Protein AF-A0A5C5XTW9-F1 (afdb_monomer_lite)

Radius of gyration: 20.74 Å; chains: 1; bounding box: 41×17×67 Å

Organism: NCBI:txid2528002

Secondary structure (DSSP, 8-state):
-PPPHHHHHHHHHHHHHHHHHHHHHHHHHHHHHHHHHHHTTT-HHHHHHHHHHHHHHHHHHHHHHHHHHHHHHHHHHHHHHHHHHHHHTT--

Structure (mmCIF, N/CA/C/O backbone):
data_AF-A0A5C5XTW9-F1
#
_entry.id   AF-A0A5C5XTW9-F1
#
loop_
_atom_site.group_PDB
_atom_site.id
_atom_site.type_symbol
_atom_site.label_atom_id
_atom_site.label_alt_id
_atom_site.label_comp_id
_atom_site.label_asym_id
_atom_site.label_entity_id
_atom_site.label_seq_id
_atom_site.pdbx_PDB_ins_code
_atom_site.Cartn_x
_atom_site.Cartn_y
_atom_site.Cartn_z
_atom_site.occupancy
_atom_site.B_iso_or_equiv
_atom_site.auth_seq_id
_atom_site.auth_comp_id
_atom_site.auth_asym_id
_atom_site.auth_atom_id
_atom_site.pdbx_PDB_model_num
ATOM 1 N N . MET A 1 1 ? 16.920 3.994 -23.322 1.00 62.03 1 MET A N 1
ATOM 2 C CA . MET A 1 1 ? 17.508 2.946 -22.458 1.00 62.03 1 MET A CA 1
ATOM 3 C C . MET A 1 1 ? 16.374 2.038 -22.035 1.00 62.03 1 MET A C 1
ATOM 5 O O . MET A 1 1 ? 15.427 2.546 -21.450 1.00 62.03 1 MET A O 1
ATOM 9 N N . ASN A 1 2 ? 16.451 0.744 -22.347 1.00 67.12 2 ASN A N 1
ATOM 10 C CA . ASN A 1 2 ? 15.441 -0.215 -21.910 1.00 67.12 2 ASN A CA 1
ATOM 11 C C . ASN A 1 2 ? 15.456 -0.307 -20.376 1.00 67.12 2 ASN A C 1
ATOM 13 O O . ASN A 1 2 ? 16.505 -0.626 -19.809 1.00 67.12 2 ASN A O 1
ATOM 17 N N . PRO A 1 3 ? 14.344 -0.005 -19.688 1.00 67.88 3 PRO A N 1
ATOM 18 C CA . PRO A 1 3 ? 14.300 -0.090 -18.240 1.00 67.88 3 PRO A CA 1
ATOM 19 C C . PRO A 1 3 ? 14.472 -1.551 -17.788 1.00 67.88 3 PRO A C 1
ATOM 21 O O . PRO A 1 3 ? 13.933 -2.470 -18.414 1.00 67.88 3 PRO A O 1
ATOM 24 N N . PRO A 1 4 ? 15.237 -1.800 -16.713 1.00 81.38 4 PRO A N 1
ATOM 25 C CA . PRO A 1 4 ? 15.628 -3.150 -16.346 1.00 81.38 4 PRO A CA 1
ATOM 26 C C . PRO A 1 4 ? 14.426 -3.986 -15.862 1.00 81.38 4 PRO A C 1
ATOM 28 O O . PRO A 1 4 ? 13.512 -3.463 -15.218 1.00 81.38 4 PRO A O 1
ATOM 31 N N . PRO A 1 5 ? 14.416 -5.310 -16.113 1.00 80.50 5 PRO A N 1
ATOM 32 C CA . PRO A 1 5 ? 13.241 -6.163 -15.898 1.00 80.50 5 PRO A CA 1
ATOM 33 C C . PRO A 1 5 ? 12.817 -6.287 -14.426 1.00 80.50 5 PRO A C 1
ATOM 35 O O . PRO A 1 5 ? 11.655 -6.580 -14.139 1.00 80.50 5 PRO A O 1
ATOM 38 N N . TRP A 1 6 ? 13.730 -6.045 -13.481 1.00 86.00 6 TRP A N 1
ATOM 39 C CA . TRP A 1 6 ? 13.424 -6.041 -12.048 1.00 86.00 6 TRP A CA 1
ATOM 40 C C . TRP A 1 6 ? 12.579 -4.831 -11.633 1.00 86.00 6 TRP A C 1
ATOM 42 O O . TRP A 1 6 ? 11.735 -4.956 -10.749 1.00 86.00 6 TRP A O 1
ATOM 52 N N . LEU A 1 7 ? 12.728 -3.687 -12.306 1.00 85.38 7 LEU A N 1
ATOM 53 C CA . LEU A 1 7 ? 12.028 -2.453 -11.952 1.00 85.38 7 LEU A CA 1
ATOM 54 C C . LEU A 1 7 ? 10.516 -2.578 -12.223 1.00 85.38 7 LEU A C 1
ATOM 56 O O . LEU A 1 7 ? 9.709 -2.134 -11.411 1.00 85.38 7 LEU A O 1
ATOM 60 N N . ARG A 1 8 ? 10.107 -3.318 -13.265 1.00 85.56 8 ARG A N 1
ATOM 61 C CA . ARG A 1 8 ? 8.687 -3.648 -13.502 1.00 85.56 8 ARG A CA 1
ATOM 62 C C . ARG A 1 8 ? 8.092 -4.464 -12.353 1.00 85.56 8 ARG A C 1
ATOM 64 O O . ARG A 1 8 ? 6.946 -4.239 -11.970 1.00 85.56 8 ARG A O 1
ATOM 71 N N . ARG A 1 9 ? 8.863 -5.410 -11.801 1.00 88.38 9 ARG A N 1
ATOM 72 C CA . ARG A 1 9 ? 8.430 -6.217 -10.649 1.00 88.38 9 ARG A CA 1
ATOM 73 C C . ARG A 1 9 ? 8.255 -5.341 -9.414 1.00 88.38 9 ARG A C 1
ATOM 75 O O . ARG A 1 9 ? 7.252 -5.486 -8.732 1.00 88.38 9 ARG A O 1
ATOM 82 N N . VAL A 1 10 ? 9.169 -4.400 -9.174 1.00 88.81 10 VAL A N 1
ATOM 83 C CA . VAL A 1 10 ? 9.065 -3.443 -8.060 1.00 88.81 10 VAL A CA 1
ATOM 84 C C . VAL A 1 10 ? 7.809 -2.575 -8.185 1.00 88.81 10 VAL A C 1
ATOM 86 O O . VAL A 1 10 ? 7.075 -2.449 -7.208 1.00 88.81 10 VAL A O 1
ATOM 89 N N . CYS A 1 11 ? 7.496 -2.047 -9.374 1.00 88.94 11 CYS A N 1
ATOM 90 C CA . CYS A 1 11 ? 6.271 -1.266 -9.584 1.00 88.94 11 CYS A CA 1
ATOM 91 C C . CYS A 1 11 ? 4.999 -2.094 -9.344 1.00 88.94 11 CYS A C 1
ATOM 93 O O . CYS A 1 11 ? 4.067 -1.610 -8.706 1.00 88.94 11 CYS A O 1
ATOM 95 N N . LEU A 1 12 ? 4.970 -3.351 -9.805 1.00 89.19 12 LEU A N 1
ATOM 96 C CA . LEU A 1 12 ? 3.851 -4.265 -9.548 1.00 89.19 12 LEU A CA 1
ATOM 97 C C . LEU A 1 12 ? 3.702 -4.587 -8.059 1.00 89.19 12 LEU A C 1
ATOM 99 O O . LEU A 1 12 ? 2.593 -4.540 -7.540 1.00 89.19 12 LEU A O 1
ATOM 103 N N . ILE A 1 13 ? 4.804 -4.886 -7.367 1.00 91.00 13 ILE A N 1
ATOM 104 C CA . ILE A 1 13 ? 4.794 -5.164 -5.926 1.00 91.00 13 ILE A CA 1
ATOM 105 C C . ILE A 1 13 ? 4.290 -3.939 -5.162 1.00 91.00 13 ILE A C 1
ATOM 107 O O . ILE A 1 13 ? 3.414 -4.075 -4.317 1.00 91.00 13 ILE A O 1
ATOM 111 N N . SER A 1 14 ? 4.785 -2.746 -5.493 1.00 89.06 14 SER A N 1
ATOM 112 C CA . SER A 1 14 ? 4.341 -1.494 -4.874 1.00 89.06 14 SER A CA 1
ATOM 113 C C . SER 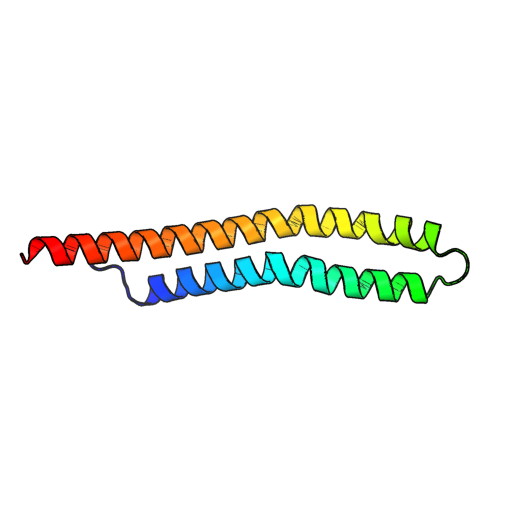A 1 14 ? 2.840 -1.260 -5.074 1.00 89.06 14 SER A C 1
ATOM 115 O O . SER A 1 14 ? 2.135 -0.971 -4.110 1.00 89.06 14 SER A O 1
ATOM 117 N N . LEU A 1 15 ? 2.326 -1.494 -6.286 1.00 88.69 15 LEU A N 1
ATOM 118 C CA . LEU A 1 15 ? 0.897 -1.391 -6.582 1.00 88.69 15 LEU A CA 1
ATOM 119 C C . LEU A 1 15 ? 0.064 -2.393 -5.763 1.00 88.69 15 LEU A C 1
ATOM 121 O O . LEU A 1 15 ? -0.938 -2.013 -5.162 1.00 88.69 15 LEU A O 1
ATOM 125 N N . LEU A 1 16 ? 0.481 -3.662 -5.725 1.00 90.12 16 LEU A N 1
ATOM 126 C CA . LEU A 1 16 ? -0.228 -4.724 -5.004 1.00 90.12 16 LEU A CA 1
ATOM 127 C C . LEU A 1 16 ? -0.220 -4.494 -3.491 1.00 90.12 16 LEU A C 1
ATOM 129 O O . LEU A 1 16 ? -1.255 -4.652 -2.852 1.00 90.12 16 LEU A O 1
ATOM 133 N N . VAL A 1 17 ? 0.918 -4.089 -2.924 1.00 89.19 17 VAL A N 1
ATOM 134 C CA . VAL A 1 17 ? 1.034 -3.768 -1.494 1.00 89.19 17 VAL A CA 1
ATOM 135 C C . VAL A 1 17 ? 0.207 -2.529 -1.155 1.00 89.19 17 VAL A C 1
ATOM 137 O O . VAL A 1 17 ? -0.509 -2.538 -0.158 1.00 89.19 17 VAL A O 1
ATOM 140 N N . GLY A 1 18 ? 0.235 -1.494 -1.998 1.00 86.69 18 GLY A N 1
ATOM 141 C CA . GLY A 1 18 ? -0.597 -0.307 -1.818 1.00 86.69 18 GLY A CA 1
ATOM 142 C C . GLY A 1 18 ? -2.090 -0.636 -1.831 1.00 86.69 18 GLY A C 1
ATOM 143 O O . GLY A 1 18 ? -2.813 -0.242 -0.918 1.00 86.69 18 GLY A O 1
ATOM 144 N N . LEU A 1 19 ? -2.545 -1.423 -2.812 1.00 87.00 19 LEU A N 1
ATOM 145 C CA . LEU A 1 19 ? -3.934 -1.891 -2.892 1.00 87.00 19 LEU A CA 1
ATOM 146 C C . LEU A 1 19 ? -4.310 -2.750 -1.683 1.00 87.00 19 LEU A C 1
ATOM 148 O O . LEU A 1 19 ? -5.381 -2.562 -1.111 1.00 87.00 19 LEU A O 1
ATOM 152 N N . ALA A 1 20 ? -3.424 -3.655 -1.264 1.00 86.06 20 ALA A N 1
ATOM 153 C CA . ALA A 1 20 ? -3.633 -4.462 -0.072 1.00 86.06 20 ALA A CA 1
ATOM 154 C C . ALA A 1 20 ? -3.804 -3.575 1.166 1.00 86.06 20 ALA A C 1
ATOM 156 O O . ALA A 1 20 ? -4.755 -3.769 1.906 1.00 86.06 20 ALA A O 1
ATOM 157 N N . LEU A 1 21 ? -2.966 -2.557 1.368 1.00 82.75 21 LEU A N 1
ATOM 158 C CA . LEU A 1 21 ? -3.100 -1.643 2.507 1.00 82.75 21 LEU A CA 1
ATOM 159 C C . LEU A 1 21 ? -4.411 -0.845 2.473 1.00 82.75 21 LEU A C 1
ATOM 161 O O . LEU A 1 21 ? -5.064 -0.710 3.506 1.00 82.75 21 LEU A O 1
ATOM 165 N N . VAL A 1 22 ? -4.826 -0.369 1.297 1.00 83.19 22 VAL A N 1
ATOM 166 C CA . VAL A 1 22 ? -6.076 0.394 1.134 1.00 83.19 22 VAL A CA 1
ATOM 167 C C . VAL A 1 22 ? -7.317 -0.481 1.345 1.00 83.19 22 VAL A C 1
ATOM 169 O O . VAL A 1 22 ? -8.312 0.007 1.870 1.00 83.19 22 VAL A O 1
ATOM 172 N N . VAL A 1 23 ? -7.276 -1.761 0.961 1.00 81.69 23 VAL A N 1
ATOM 173 C CA . VAL A 1 23 ? -8.440 -2.667 1.021 1.00 81.69 23 VAL A CA 1
ATOM 174 C C . VAL A 1 23 ? -8.471 -3.501 2.306 1.00 81.69 23 VAL A C 1
ATOM 176 O O . VAL A 1 23 ? -9.501 -3.559 2.973 1.00 81.69 23 VAL A O 1
ATOM 179 N N . LEU A 1 24 ? -7.359 -4.138 2.686 1.00 78.00 24 LEU A N 1
ATOM 180 C CA . LEU A 1 24 ? -7.272 -4.945 3.911 1.00 78.00 24 LEU A CA 1
ATOM 181 C C . LEU A 1 24 ? -7.225 -4.088 5.173 1.00 78.00 24 LEU A C 1
ATOM 183 O O . LEU A 1 24 ? -7.690 -4.559 6.207 1.00 78.00 24 LEU A O 1
ATOM 187 N N . GLY A 1 25 ? -6.715 -2.853 5.103 1.00 73.12 25 GLY A N 1
ATOM 188 C CA . GLY A 1 25 ? -6.709 -1.920 6.234 1.00 73.12 25 GLY A CA 1
ATOM 189 C C . GLY A 1 25 ? -8.107 -1.748 6.843 1.00 73.12 25 GLY A C 1
ATOM 190 O O . GLY A 1 25 ? -8.301 -2.130 7.994 1.00 73.12 25 GLY A O 1
ATOM 191 N N . PRO A 1 26 ? -9.111 -1.285 6.075 1.00 72.56 26 PRO A N 1
ATOM 192 C CA . PRO A 1 26 ? -10.496 -1.191 6.536 1.00 72.56 26 PRO A CA 1
ATOM 193 C C . PRO A 1 26 ? -11.100 -2.527 6.996 1.00 72.56 26 PRO A C 1
ATOM 195 O O . PRO A 1 26 ? -11.826 -2.556 7.986 1.00 72.56 26 PRO A O 1
ATOM 198 N N . VAL A 1 27 ? -10.807 -3.633 6.298 1.00 75.62 27 VAL A N 1
ATOM 199 C CA . VAL A 1 27 ? -11.407 -4.956 6.572 1.00 75.62 27 VAL A CA 1
ATOM 200 C C . VAL A 1 27 ? -10.917 -5.546 7.891 1.00 75.62 27 VAL A C 1
ATOM 202 O O . VAL A 1 27 ? -11.730 -5.928 8.733 1.00 75.62 27 VAL A O 1
ATOM 205 N N . LEU A 1 28 ? -9.597 -5.598 8.098 1.00 70.88 28 LEU A N 1
ATOM 206 C CA . LEU A 1 28 ? -9.009 -6.063 9.358 1.00 70.88 28 LEU A CA 1
ATOM 207 C C . LEU A 1 28 ? -9.493 -5.203 10.515 1.00 70.88 28 LEU A C 1
ATOM 209 O O . LEU A 1 28 ? -9.827 -5.698 11.589 1.00 70.88 28 LEU A O 1
ATOM 213 N N . ALA A 1 29 ? -9.573 -3.906 10.266 1.00 66.44 29 ALA A N 1
ATOM 214 C CA . ALA A 1 29 ? -9.943 -2.968 11.284 1.00 66.44 29 ALA A CA 1
ATOM 215 C C . ALA A 1 29 ? -11.448 -3.113 11.640 1.00 66.44 29 ALA A C 1
ATOM 217 O O . ALA A 1 29 ? -11.795 -3.037 12.816 1.00 66.44 29 ALA A O 1
ATOM 218 N N . TYR A 1 30 ? -12.353 -3.375 10.687 1.00 68.62 30 TYR A N 1
ATOM 219 C CA . TYR A 1 30 ? -13.768 -3.684 10.979 1.00 68.62 30 TYR A CA 1
ATOM 220 C C . TYR A 1 30 ? -13.931 -4.999 11.765 1.00 68.62 30 TYR A C 1
ATOM 222 O O . TYR A 1 30 ? -14.730 -5.080 12.703 1.00 68.62 30 TYR A O 1
ATOM 230 N N . GLY A 1 31 ? -13.136 -6.021 11.429 1.00 71.75 31 GLY A N 1
ATOM 231 C CA . GLY A 1 31 ? -13.125 -7.302 12.145 1.00 71.75 31 GLY A CA 1
ATOM 232 C C . GLY A 1 31 ? -12.706 -7.173 13.615 1.00 71.75 31 GLY A C 1
ATOM 233 O O . GLY A 1 31 ? -13.309 -7.791 14.485 1.00 71.75 31 GLY A O 1
ATOM 234 N N . VAL A 1 32 ? -11.718 -6.325 13.917 1.00 70.62 32 VAL A N 1
ATOM 235 C CA . VAL A 1 32 ? -11.279 -6.081 15.305 1.00 70.62 32 VAL A CA 1
ATOM 236 C C . VAL A 1 32 ? -12.317 -5.280 16.098 1.00 70.62 32 VAL A C 1
ATOM 238 O O . VAL A 1 32 ? -12.580 -5.610 17.253 1.00 70.62 32 VAL A O 1
ATOM 241 N N . VAL A 1 33 ? -12.935 -4.261 15.488 1.00 68.88 33 VAL A N 1
ATOM 242 C CA . VAL A 1 33 ? -13.966 -3.437 16.149 1.00 68.88 33 VAL A CA 1
ATOM 243 C C . VAL A 1 33 ? -15.200 -4.268 16.488 1.00 68.88 33 VAL A C 1
ATOM 245 O O . VAL A 1 33 ? -15.662 -4.224 17.623 1.00 68.88 33 VAL A O 1
ATOM 248 N N . SER A 1 34 ? -15.705 -5.065 15.543 1.00 69.06 34 SER A N 1
ATOM 249 C CA . SER A 1 34 ? -16.846 -5.959 15.800 1.00 69.06 34 SER A CA 1
ATOM 250 C C . SER A 1 34 ? -16.554 -6.953 16.929 1.00 69.06 34 SER A C 1
ATOM 252 O O . SER A 1 34 ? -17.383 -7.124 17.818 1.00 69.06 34 SER A O 1
ATOM 254 N N . TRP A 1 35 ? -15.341 -7.514 16.970 1.00 71.44 35 TRP A N 1
ATOM 255 C CA . TRP A 1 35 ? -14.913 -8.403 18.053 1.00 71.44 35 TRP A CA 1
ATOM 256 C C . TRP A 1 35 ? -14.820 -7.709 19.424 1.00 71.44 35 TRP A C 1
ATOM 258 O O . TRP A 1 35 ? -15.195 -8.298 20.438 1.00 71.44 35 TRP A O 1
ATOM 268 N N . GLN A 1 36 ? -14.340 -6.460 19.483 1.00 69.75 36 GLN A N 1
ATOM 269 C CA . GLN A 1 36 ? -14.275 -5.690 20.734 1.00 69.75 36 GLN A CA 1
ATOM 270 C C . GLN A 1 36 ? -15.658 -5.273 21.245 1.00 69.75 36 GLN A C 1
ATOM 272 O O . GLN A 1 36 ? -15.896 -5.294 22.453 1.00 69.75 36 GLN A O 1
ATOM 277 N N . VAL A 1 37 ? -16.568 -4.917 20.337 1.00 67.69 37 VAL A N 1
ATOM 278 C CA . VAL A 1 37 ? -17.947 -4.533 20.669 1.00 67.69 37 VAL A CA 1
ATOM 279 C C . VAL A 1 37 ? -18.716 -5.725 21.242 1.00 67.69 37 VAL A C 1
ATOM 281 O O . VAL A 1 37 ? -19.385 -5.568 22.263 1.00 67.69 37 VAL A O 1
ATOM 284 N N . ASP A 1 38 ? -18.548 -6.921 20.670 1.00 68.38 38 ASP A N 1
ATOM 285 C CA . ASP A 1 38 ? -19.176 -8.151 21.175 1.00 68.38 38 ASP A CA 1
ATOM 286 C C . ASP A 1 38 ? -18.718 -8.519 22.598 1.00 68.38 38 ASP A C 1
ATOM 288 O O . ASP A 1 38 ? -19.496 -9.068 23.380 1.00 68.38 38 ASP A O 1
ATOM 292 N N . GLN A 1 39 ? -17.480 -8.188 22.986 1.00 67.56 39 GLN A N 1
ATOM 293 C CA . GLN A 1 39 ? -16.994 -8.441 24.350 1.00 67.56 39 GLN A CA 1
ATOM 294 C C . GLN A 1 39 ? -17.503 -7.443 25.394 1.00 67.56 39 GLN A C 1
ATOM 296 O O . GLN A 1 39 ? -17.515 -7.761 26.583 1.00 67.56 39 GLN A O 1
ATOM 301 N N . GLN A 1 40 ? -17.924 -6.246 24.985 1.00 64.81 40 GLN A N 1
ATOM 302 C CA . GLN A 1 40 ? -18.355 -5.171 25.887 1.00 64.81 40 GLN A CA 1
ATOM 303 C C . GLN A 1 40 ? -19.886 -5.043 25.982 1.00 64.81 40 GLN A C 1
ATOM 305 O O . GLN A 1 40 ? -20.397 -3.951 26.228 1.00 64.81 40 GLN A O 1
ATOM 310 N N . ALA A 1 41 ? -20.614 -6.158 25.831 1.00 56.41 41 ALA A N 1
ATOM 311 C CA . ALA A 1 41 ? -22.071 -6.300 25.665 1.00 56.41 41 ALA A CA 1
ATOM 312 C C . ALA A 1 41 ? -23.015 -5.672 26.734 1.00 56.41 41 ALA A C 1
ATOM 314 O O . ALA A 1 41 ? -24.196 -6.008 26.779 1.00 56.41 41 ALA A O 1
ATOM 315 N N . GLY A 1 42 ? -22.545 -4.763 27.592 1.00 61.84 42 GLY A N 1
ATOM 316 C CA . GLY A 1 42 ? -23.371 -3.979 28.515 1.00 61.84 42 GLY A CA 1
ATOM 317 C C . GLY A 1 42 ? -23.932 -2.674 27.931 1.00 61.84 42 GLY A C 1
ATOM 318 O O . GLY A 1 42 ? -25.022 -2.273 28.327 1.00 61.84 42 GLY A O 1
ATOM 319 N N . ASP A 1 43 ? -23.225 -2.011 27.005 1.00 69.75 43 ASP A N 1
ATOM 320 C CA . ASP A 1 43 ? -23.686 -0.755 26.380 1.00 69.75 43 ASP A CA 1
ATOM 321 C C . ASP A 1 43 ? -23.034 -0.567 24.985 1.00 69.75 43 ASP A C 1
ATOM 323 O O . ASP A 1 43 ? -21.984 0.075 24.851 1.00 69.75 43 ASP A O 1
ATOM 327 N N . PRO A 1 44 ? -23.602 -1.178 23.925 1.00 65.31 44 PRO A N 1
ATOM 328 C CA . PRO A 1 44 ? -22.944 -1.330 22.623 1.00 65.31 44 PRO A CA 1
ATOM 329 C C . PRO A 1 44 ? -22.642 0.006 21.934 1.00 65.31 44 PRO A C 1
ATOM 331 O O . PRO A 1 44 ? -21.687 0.094 21.169 1.00 65.31 44 PRO A O 1
ATOM 334 N N . ALA A 1 45 ? -23.406 1.062 22.229 1.00 68.62 45 ALA A N 1
ATOM 335 C CA . ALA A 1 45 ? -23.191 2.386 21.648 1.00 68.62 45 ALA A CA 1
ATOM 336 C C . ALA A 1 45 ? -21.891 3.040 22.151 1.00 68.62 45 ALA A C 1
ATOM 338 O O . ALA A 1 45 ? -21.110 3.557 21.353 1.00 68.62 45 ALA A O 1
ATOM 339 N N . LYS A 1 46 ? -21.612 2.957 23.459 1.00 67.12 46 LYS A N 1
ATOM 340 C CA . LYS A 1 46 ? -20.378 3.506 24.049 1.00 67.12 46 LYS A CA 1
ATOM 341 C C . LYS A 1 46 ? -19.149 2.660 23.727 1.00 67.12 46 LYS A C 1
ATOM 343 O O . LYS A 1 46 ? -18.072 3.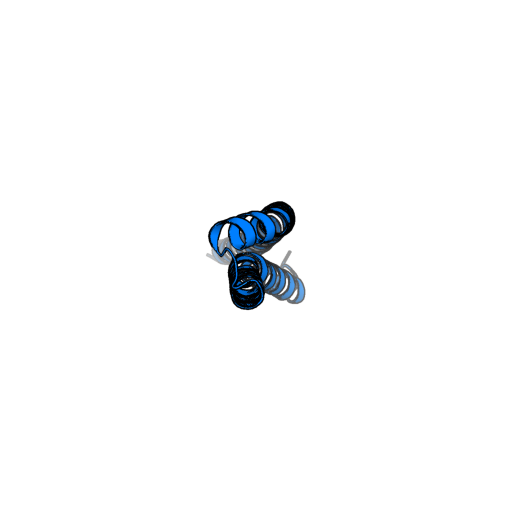211 23.513 1.00 67.12 46 LYS A O 1
ATOM 348 N N . ALA A 1 47 ? -19.313 1.338 23.659 1.00 65.69 47 ALA A N 1
ATOM 349 C CA . ALA A 1 47 ? -18.255 0.428 23.221 1.00 65.69 47 ALA A CA 1
ATOM 350 C C . ALA A 1 47 ? -17.842 0.704 21.765 1.00 65.69 47 ALA A C 1
ATOM 352 O O . ALA A 1 47 ? -16.656 0.699 21.438 1.00 65.69 47 ALA A O 1
ATOM 353 N N . PHE A 1 48 ? -18.814 1.014 20.901 1.00 66.94 48 PHE A N 1
ATOM 354 C CA . PHE A 1 48 ? -18.568 1.356 19.503 1.00 66.94 48 PHE A CA 1
ATOM 355 C C . PHE A 1 48 ? -17.830 2.694 19.348 1.00 66.94 48 PHE A C 1
ATOM 357 O O . PHE A 1 48 ? -16.853 2.762 18.603 1.00 66.94 48 PHE A O 1
ATOM 364 N N . GLU A 1 49 ? -18.225 3.737 20.090 1.00 69.62 49 GLU A N 1
ATOM 365 C CA . GLU A 1 49 ? -17.510 5.025 20.086 1.00 69.62 49 GLU A CA 1
ATOM 366 C C . GLU A 1 49 ? -16.062 4.887 20.581 1.00 69.62 49 GLU A C 1
ATOM 368 O O . GLU A 1 49 ? -15.141 5.406 19.947 1.00 69.62 49 GLU A O 1
ATOM 373 N N . ALA A 1 50 ? -15.832 4.127 21.657 1.00 67.38 50 ALA A N 1
ATOM 374 C CA . ALA A 1 50 ? -14.487 3.894 22.183 1.00 67.38 50 ALA A CA 1
ATOM 375 C C . ALA A 1 50 ? -13.608 3.049 21.239 1.00 67.38 50 ALA A C 1
ATOM 377 O O . ALA A 1 50 ? -12.399 3.274 21.156 1.00 67.38 50 ALA A O 1
ATOM 378 N N . ALA A 1 51 ? -14.200 2.098 20.508 1.00 66.88 51 ALA A N 1
ATOM 379 C CA . ALA A 1 51 ? -13.486 1.251 19.551 1.00 66.88 51 ALA A CA 1
ATOM 380 C C . ALA A 1 51 ? -13.164 1.972 18.225 1.00 66.88 51 ALA A C 1
ATOM 382 O O . ALA A 1 51 ? -12.187 1.629 17.555 1.00 66.88 51 ALA A O 1
ATOM 383 N N . ILE A 1 52 ? -13.944 2.993 17.846 1.00 69.50 52 ILE A N 1
ATOM 384 C CA . ILE A 1 52 ? -13.755 3.755 16.600 1.00 69.50 52 ILE A CA 1
ATOM 385 C C . ILE A 1 52 ? -12.589 4.745 16.663 1.00 69.50 52 ILE A C 1
ATOM 387 O O . ILE A 1 52 ? -11.910 4.953 15.657 1.00 69.50 52 ILE A O 1
ATOM 391 N N . GLU A 1 53 ? -12.332 5.377 17.804 1.00 71.00 53 GLU A N 1
ATOM 392 C CA . GLU A 1 53 ? -11.317 6.436 17.894 1.00 71.00 53 GLU A CA 1
ATOM 393 C C . GLU A 1 53 ? -9.887 5.967 17.520 1.00 71.00 53 GLU A C 1
ATOM 395 O O . GLU A 1 53 ? -9.266 6.579 16.640 1.00 71.00 53 GLU A O 1
ATOM 400 N N . PRO A 1 54 ? -9.353 4.849 18.065 1.00 67.25 54 PRO A N 1
ATOM 401 C CA . PRO A 1 54 ? -8.049 4.324 17.641 1.00 67.25 54 PRO A CA 1
ATOM 402 C C . PRO A 1 54 ? -8.058 3.822 16.187 1.00 67.25 54 PRO A C 1
ATOM 404 O O . PRO A 1 54 ? -7.036 3.865 15.496 1.00 67.25 54 PRO A O 1
ATOM 407 N N . TRP A 1 55 ? -9.218 3.397 15.686 1.00 68.94 55 TRP A N 1
ATOM 408 C CA . TRP A 1 55 ? -9.406 2.930 14.313 1.00 68.94 55 TRP A CA 1
ATOM 409 C C . TRP A 1 55 ? -9.294 4.063 13.294 1.00 68.94 55 TRP A C 1
ATOM 411 O O . TRP A 1 55 ? -8.598 3.948 12.281 1.00 68.94 55 TRP A O 1
ATOM 421 N N . ARG A 1 56 ? -9.931 5.197 13.598 1.00 71.62 56 ARG A N 1
ATOM 422 C CA . ARG A 1 56 ? -9.871 6.410 12.785 1.00 71.62 56 ARG A CA 1
ATOM 423 C C . ARG A 1 56 ? -8.433 6.900 12.665 1.00 71.62 56 ARG A C 1
ATOM 425 O O . ARG A 1 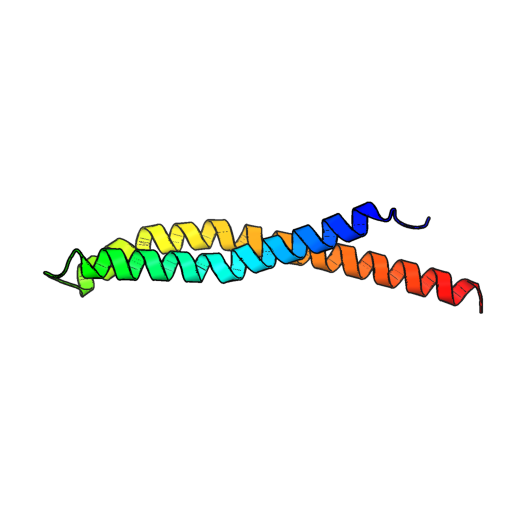56 ? -8.006 7.263 11.572 1.00 71.62 56 ARG A O 1
ATOM 432 N N . GLN A 1 57 ? -7.666 6.832 13.752 1.00 69.75 57 GLN A N 1
ATOM 433 C CA . GLN A 1 57 ? -6.236 7.132 13.718 1.00 69.75 57 GLN A CA 1
ATOM 434 C C . GLN A 1 57 ? -5.475 6.134 12.832 1.00 69.75 57 GLN A C 1
ATOM 436 O O . GLN A 1 57 ? -4.761 6.560 11.927 1.00 69.75 57 GLN A O 1
ATOM 441 N N . GLY A 1 58 ? -5.670 4.824 13.008 1.00 69.62 58 GLY A N 1
ATOM 442 C CA . GLY A 1 58 ? -5.001 3.798 12.196 1.00 69.62 58 GLY A CA 1
ATOM 443 C C . GLY A 1 58 ? -5.227 3.953 10.686 1.00 69.62 58 GLY A C 1
ATOM 444 O O . GLY A 1 58 ? -4.283 3.848 9.896 1.00 69.62 58 GLY A O 1
ATOM 445 N N . LEU A 1 59 ? -6.450 4.279 10.266 1.00 73.06 59 LEU A N 1
ATOM 446 C CA . LEU A 1 59 ? -6.759 4.542 8.857 1.00 73.06 59 LEU A CA 1
ATOM 447 C C . LEU A 1 59 ? -6.213 5.863 8.344 1.00 73.06 59 LEU A C 1
ATOM 449 O O . LEU A 1 59 ? -5.735 5.906 7.210 1.00 73.06 59 LEU A O 1
ATOM 453 N N . LEU A 1 60 ? -6.222 6.917 9.159 1.00 77.88 60 LEU A N 1
ATOM 454 C CA . LEU A 1 60 ? -5.596 8.184 8.787 1.00 77.88 60 LEU A CA 1
ATOM 455 C C . LEU A 1 60 ? -4.093 8.023 8.526 1.00 77.88 60 LEU A C 1
ATOM 457 O O . LEU A 1 60 ? -3.564 8.703 7.652 1.00 77.88 60 LEU A O 1
ATOM 461 N N . TRP A 1 61 ? -3.417 7.103 9.217 1.00 72.44 61 TRP A N 1
ATOM 462 C CA . TRP A 1 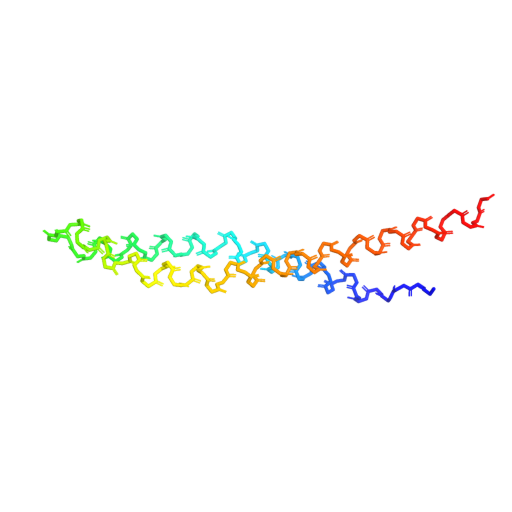61 ? -1.991 6.833 9.006 1.00 72.44 61 TRP A CA 1
ATOM 463 C C . TRP A 1 61 ? -1.708 5.886 7.835 1.00 72.44 61 TRP A C 1
ATOM 465 O O . TRP A 1 61 ? -0.775 6.113 7.067 1.00 72.44 61 TRP A O 1
ATOM 475 N N . THR A 1 62 ? -2.500 4.826 7.671 1.00 76.62 62 THR A N 1
ATOM 476 C CA . THR A 1 62 ? -2.219 3.770 6.679 1.00 76.62 62 THR A CA 1
ATOM 477 C C . THR A 1 62 ? -2.758 4.080 5.283 1.00 76.62 62 THR A C 1
ATOM 479 O O . THR A 1 62 ? -2.131 3.704 4.291 1.00 76.62 62 THR A O 1
ATOM 482 N N . THR A 1 63 ? -3.864 4.823 5.176 1.00 79.50 63 THR A N 1
ATOM 483 C CA . THR A 1 63 ? -4.485 5.161 3.882 1.00 79.50 63 THR A CA 1
ATOM 484 C C . THR A 1 63 ? -3.589 6.037 3.002 1.00 79.50 63 THR A C 1
ATOM 486 O O . THR A 1 63 ? -3.424 5.697 1.830 1.00 79.50 63 THR A O 1
ATOM 489 N N . PRO A 1 64 ? -2.952 7.117 3.504 1.00 84.25 64 PRO A N 1
ATOM 490 C CA . PRO A 1 64 ? -2.052 7.929 2.685 1.00 84.25 64 PRO A CA 1
ATOM 491 C C . PRO A 1 64 ? -0.848 7.128 2.182 1.00 84.25 64 PRO A C 1
ATOM 493 O O . PRO A 1 64 ? -0.437 7.294 1.036 1.00 84.25 64 PRO A O 1
ATOM 496 N N . ILE A 1 65 ? -0.319 6.222 3.011 1.00 85.12 65 ILE A N 1
ATOM 497 C CA . ILE A 1 65 ? 0.799 5.340 2.651 1.00 85.12 65 ILE A CA 1
ATOM 498 C C . ILE A 1 65 ? 0.372 4.369 1.547 1.00 85.12 65 ILE A C 1
ATOM 500 O O . ILE A 1 65 ? 1.050 4.261 0.524 1.00 85.12 65 ILE A O 1
ATOM 504 N N . GLY A 1 66 ? -0.773 3.703 1.718 1.00 83.38 66 GLY A N 1
ATOM 505 C CA . GLY A 1 66 ? -1.330 2.802 0.712 1.00 83.38 66 GLY A CA 1
ATOM 506 C C . GLY A 1 66 ? -1.588 3.517 -0.617 1.00 83.38 66 GLY A C 1
ATOM 507 O O . GLY A 1 66 ? -1.147 3.048 -1.665 1.00 83.38 66 GLY A O 1
ATOM 508 N N . MET A 1 67 ? -2.200 4.703 -0.575 1.00 86.00 67 MET A N 1
ATOM 509 C CA . MET A 1 67 ? -2.445 5.532 -1.761 1.00 86.00 67 MET A CA 1
ATOM 510 C C . MET A 1 67 ? -1.149 5.972 -2.450 1.00 86.00 67 MET A C 1
ATOM 512 O O . MET A 1 67 ? -1.057 5.902 -3.676 1.00 86.00 67 MET A O 1
ATOM 516 N N . ALA A 1 68 ? -0.126 6.372 -1.689 1.00 87.62 68 ALA A N 1
ATOM 517 C CA . ALA A 1 68 ? 1.178 6.736 -2.240 1.00 87.62 68 ALA A CA 1
ATOM 518 C C . ALA A 1 68 ? 1.847 5.552 -2.956 1.00 87.62 68 ALA A C 1
ATOM 520 O O . ALA A 1 68 ? 2.402 5.727 -4.041 1.00 87.62 68 ALA A O 1
ATOM 521 N N . MET A 1 69 ? 1.747 4.344 -2.397 1.00 88.12 69 MET A N 1
ATOM 522 C CA . MET A 1 69 ? 2.262 3.122 -3.023 1.00 88.12 69 MET A CA 1
ATOM 523 C C . MET A 1 69 ? 1.507 2.758 -4.308 1.00 88.12 69 MET A C 1
ATOM 525 O O . MET A 1 69 ? 2.136 2.454 -5.322 1.00 88.12 69 MET A O 1
ATOM 529 N N . VAL A 1 70 ? 0.171 2.858 -4.312 1.00 89.12 70 VAL A N 1
ATOM 530 C CA . VAL A 1 70 ? -0.632 2.666 -5.534 1.00 89.12 70 VAL A CA 1
ATOM 531 C C . VAL A 1 70 ? -0.230 3.677 -6.606 1.00 89.12 70 VAL A C 1
ATOM 533 O O . VAL A 1 70 ? -0.027 3.307 -7.763 1.00 89.12 70 VAL A O 1
ATOM 536 N N . PHE A 1 71 ? -0.058 4.942 -6.226 1.00 90.06 71 PHE A N 1
ATOM 537 C CA . PHE A 1 71 ? 0.321 6.006 -7.149 1.00 90.06 71 PHE A CA 1
ATOM 538 C C . PHE A 1 71 ? 1.730 5.804 -7.728 1.00 90.06 71 PHE A C 1
ATOM 540 O O . PHE A 1 71 ? 1.911 5.890 -8.943 1.00 90.06 71 PHE A O 1
ATOM 547 N N . GLN A 1 72 ? 2.719 5.464 -6.893 1.00 89.19 72 GLN A N 1
ATOM 548 C CA . GLN A 1 72 ? 4.087 5.167 -7.336 1.00 89.19 72 GLN A CA 1
ATOM 549 C C . GLN A 1 72 ? 4.145 3.942 -8.257 1.00 89.19 72 GLN A C 1
ATOM 551 O O . GLN A 1 72 ? 4.778 3.997 -9.316 1.00 89.19 72 GLN A O 1
ATOM 556 N N . GLY A 1 73 ? 3.462 2.853 -7.892 1.00 87.06 73 GLY A N 1
ATOM 557 C CA . GLY A 1 73 ? 3.364 1.656 -8.726 1.00 87.06 73 GLY A CA 1
ATOM 558 C C . GLY A 1 73 ? 2.696 1.944 -10.073 1.00 87.06 73 GLY A C 1
ATOM 559 O O . GLY A 1 73 ? 3.212 1.538 -11.117 1.00 87.06 73 GLY A O 1
ATOM 560 N N . GLY A 1 74 ? 1.597 2.704 -10.063 1.00 89.12 74 GLY A N 1
ATOM 561 C CA . GLY A 1 74 ? 0.857 3.106 -11.260 1.00 89.12 74 GLY A CA 1
ATOM 562 C C . GLY A 1 74 ? 1.676 3.987 -12.205 1.00 89.12 74 GLY A C 1
ATOM 563 O O . GLY A 1 74 ? 1.789 3.667 -13.389 1.00 89.12 74 GLY A O 1
ATOM 564 N N . LEU A 1 75 ? 2.310 5.046 -11.690 1.00 91.38 75 LEU A N 1
ATOM 565 C CA . LEU A 1 75 ? 3.190 5.913 -12.483 1.00 91.38 75 LEU A CA 1
ATOM 566 C C . LEU A 1 75 ? 4.387 5.154 -13.059 1.00 91.38 75 LEU A C 1
ATOM 568 O O . LEU A 1 75 ? 4.736 5.349 -14.223 1.00 91.38 75 LEU A O 1
ATOM 572 N N . GLY A 1 76 ? 4.996 4.266 -12.270 1.00 87.44 76 GLY A N 1
ATOM 573 C CA . GLY A 1 76 ? 6.098 3.433 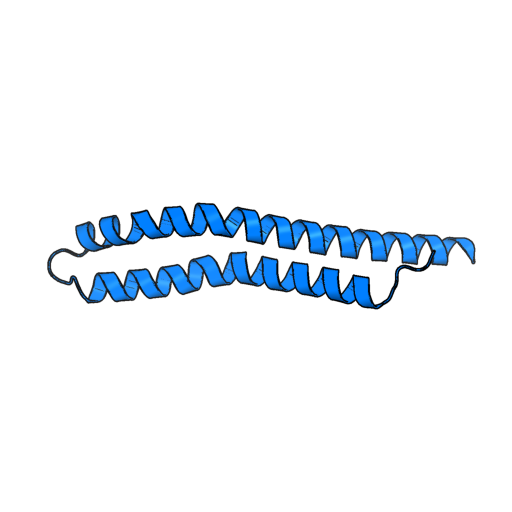-12.738 1.00 87.44 76 GLY A CA 1
ATOM 574 C C . GLY A 1 76 ? 5.682 2.553 -13.917 1.00 87.44 76 GLY A C 1
ATOM 575 O O . GLY A 1 76 ? 6.353 2.539 -14.948 1.00 87.44 76 GLY A O 1
ATOM 576 N N . LEU A 1 77 ? 4.534 1.875 -13.816 1.00 88.12 77 LEU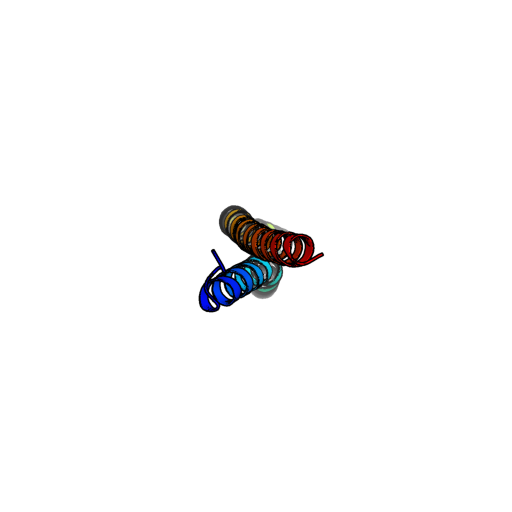 A N 1
ATOM 577 C CA . LEU A 1 77 ? 3.992 1.058 -14.908 1.00 88.12 77 LEU A CA 1
ATOM 578 C C . LEU A 1 77 ? 3.610 1.888 -16.139 1.00 88.12 77 LEU A C 1
ATOM 580 O O . LEU A 1 77 ? 3.861 1.447 -17.262 1.00 88.12 77 LEU A O 1
ATOM 584 N N . LEU A 1 78 ? 3.060 3.088 -15.945 1.00 88.69 78 LEU A N 1
ATOM 585 C CA . LEU A 1 78 ? 2.756 4.015 -17.034 1.00 88.69 78 LEU A CA 1
ATOM 586 C C . LEU A 1 78 ? 4.034 4.428 -17.779 1.00 88.69 78 LEU A C 1
ATOM 588 O O . LEU A 1 78 ? 4.069 4.394 -19.006 1.00 88.69 78 LEU A O 1
ATOM 592 N N . PHE A 1 79 ? 5.109 4.741 -17.054 1.00 87.38 79 PHE A N 1
ATOM 593 C CA . PHE A 1 79 ? 6.406 5.071 -17.645 1.00 87.38 79 PHE A CA 1
ATOM 594 C C . PHE A 1 79 ? 6.982 3.907 -18.471 1.00 87.38 79 PHE A C 1
ATOM 596 O O . PHE A 1 79 ? 7.450 4.105 -19.596 1.00 87.38 79 PHE A O 1
ATOM 603 N N . PHE A 1 80 ? 6.892 2.674 -17.962 1.00 85.56 80 PHE A N 1
ATOM 604 C CA . PHE A 1 80 ? 7.249 1.470 -18.726 1.00 85.56 80 PHE A CA 1
ATOM 605 C C . PHE A 1 80 ? 6.422 1.312 -20.006 1.00 85.56 80 PHE A C 1
ATOM 607 O O . PHE A 1 80 ? 6.944 0.888 -21.036 1.00 85.56 80 PHE A O 1
ATOM 614 N N . TRP A 1 81 ? 5.129 1.626 -19.946 1.00 85.88 81 TRP A N 1
ATOM 615 C CA . TRP A 1 81 ? 4.257 1.550 -21.111 1.00 85.88 81 TRP A CA 1
ATOM 616 C C . TRP A 1 81 ? 4.640 2.598 -22.163 1.00 85.88 81 TRP A C 1
ATOM 618 O O . TRP A 1 81 ? 4.851 2.240 -23.320 1.00 85.88 81 TRP A O 1
ATOM 628 N N . VAL A 1 82 ? 4.825 3.858 -21.753 1.00 86.62 82 VAL A N 1
ATOM 629 C CA . VAL A 1 82 ? 5.228 4.956 -22.649 1.00 86.62 82 VAL A CA 1
ATOM 630 C C . VAL A 1 82 ? 6.567 4.661 -23.322 1.00 86.62 82 VAL A C 1
ATOM 632 O O . VAL A 1 82 ? 6.686 4.808 -24.534 1.00 86.62 82 VAL A O 1
ATOM 635 N N . THR A 1 83 ? 7.566 4.207 -22.562 1.00 82.94 83 THR A N 1
ATOM 636 C CA . THR A 1 83 ? 8.892 3.875 -23.114 1.00 82.94 83 THR A CA 1
ATOM 637 C C . THR A 1 83 ? 8.821 2.742 -24.135 1.00 82.94 83 THR A C 1
ATOM 639 O O . THR A 1 83 ? 9.403 2.860 -25.209 1.00 82.94 83 THR A O 1
ATOM 642 N N . ARG A 1 84 ? 8.031 1.694 -23.866 1.00 81.62 84 ARG A N 1
ATOM 643 C CA . ARG A 1 84 ? 7.800 0.610 -24.831 1.00 81.62 84 ARG A CA 1
ATOM 644 C C . ARG A 1 84 ? 7.140 1.108 -26.121 1.00 81.62 84 ARG A C 1
ATOM 646 O O . ARG A 1 84 ? 7.536 0.684 -27.201 1.00 81.62 84 ARG A O 1
ATOM 653 N N . VAL A 1 85 ? 6.116 1.956 -26.014 1.00 80.62 85 VAL A N 1
ATOM 654 C CA . VAL A 1 85 ? 5.413 2.515 -27.183 1.00 80.62 85 VAL A CA 1
ATOM 655 C C . VAL A 1 85 ? 6.340 3.419 -27.997 1.00 80.62 85 VAL A C 1
ATOM 657 O O . VAL A 1 85 ? 6.350 3.327 -29.219 1.00 80.62 85 VAL A O 1
ATOM 660 N N . ALA A 1 86 ? 7.149 4.244 -27.329 1.00 79.44 86 ALA A N 1
ATOM 661 C CA . ALA A 1 86 ? 8.098 5.143 -27.980 1.00 79.44 86 ALA A CA 1
ATOM 662 C C . ALA A 1 86 ? 9.224 4.403 -28.723 1.00 79.44 86 ALA A C 1
ATOM 664 O O . ALA A 1 86 ? 9.660 4.862 -29.777 1.00 79.44 86 ALA A O 1
ATOM 665 N N . ASP A 1 87 ? 9.697 3.271 -28.196 1.00 75.38 87 ASP A N 1
ATOM 666 C CA . ASP A 1 87 ? 10.660 2.430 -28.915 1.00 75.38 87 ASP A CA 1
ATOM 667 C C . ASP A 1 87 ? 9.993 1.748 -30.122 1.00 75.38 87 ASP A C 1
ATOM 669 O O . ASP A 1 87 ? 10.551 1.765 -31.213 1.00 75.38 87 ASP A O 1
ATOM 673 N N . ALA A 1 88 ? 8.755 1.259 -29.979 1.00 73.38 88 ALA A N 1
ATOM 674 C CA . ALA A 1 88 ? 8.013 0.650 -31.088 1.00 73.38 88 ALA A CA 1
ATOM 675 C C . ALA A 1 88 ? 7.717 1.618 -32.251 1.00 73.38 88 ALA A C 1
ATOM 677 O O . ALA A 1 88 ? 7.619 1.176 -33.390 1.00 73.38 88 ALA A O 1
ATOM 678 N N . SER A 1 89 ? 7.582 2.923 -31.988 1.00 72.12 89 SER A N 1
ATOM 679 C CA . SER A 1 89 ? 7.335 3.935 -33.024 1.00 72.12 89 SER A CA 1
ATOM 680 C C . SER A 1 89 ? 8.602 4.454 -33.714 1.00 72.12 89 SER A C 1
ATOM 682 O O . SER A 1 89 ? 8.497 5.277 -34.616 1.00 72.12 89 SER A O 1
ATOM 684 N N . ARG A 1 90 ? 9.800 4.068 -33.256 1.00 70.69 90 ARG A N 1
ATOM 685 C CA . ARG A 1 90 ? 11.072 4.420 -33.918 1.00 70.69 90 ARG A CA 1
ATOM 686 C C . ARG A 1 90 ? 11.457 3.441 -35.023 1.00 70.69 90 ARG A C 1
ATOM 688 O O . ARG A 1 90 ? 12.258 3.800 -35.878 1.00 70.69 90 ARG A O 1
ATOM 695 N N . ASP A 1 91 ? 10.890 2.239 -34.983 1.00 64.44 91 ASP A N 1
ATOM 696 C CA . ASP A 1 91 ? 11.156 1.159 -35.936 1.00 64.44 91 ASP A CA 1
ATOM 697 C C . ASP A 1 91 ? 10.165 1.149 -37.124 1.00 64.44 91 ASP A C 1
ATOM 699 O O . ASP A 1 91 ? 10.280 0.304 -38.013 1.00 64.44 91 ASP A O 1
ATOM 703 N N . THR A 1 92 ? 9.198 2.076 -37.142 1.00 55.34 92 THR A N 1
ATOM 704 C CA . THR A 1 92 ? 8.219 2.319 -38.222 1.00 55.34 92 THR A CA 1
ATOM 705 C C . THR A 1 92 ? 8.525 3.607 -38.963 1.00 55.34 92 THR A C 1
ATOM 707 O O . THR A 1 92 ? 8.465 3.595 -40.211 1.00 55.34 92 THR A O 1
#

Foldseek 3Di:
DQDDPVLLVQLVVLQVVLVCLQPVLVVVLVVVLVVQLVVVPPDSVVSNVVSVPVSVVSCVVRNVSSVVSNVSSVVSVVVNVVVVVVVVVVVD

Sequence (92 aa):
MNPPPWLRRVCLISLLVGLALVVLGPVLAYGVVSWQVDQQAGDPAKAFEAAIEPWRQGLLWTTPIGMAMVFQGGLGLLFFWVTRVADASRDT

pLDDT: mean 77.29, std 9.41, range [55.34, 91.38]